Protein AF-A0A961EUG7-F1 (afdb_monomer_lite)

Structure (mmCIF, N/CA/C/O backbone):
data_AF-A0A961EUG7-F1
#
_entry.id   AF-A0A961EUG7-F1
#
loop_
_atom_site.group_PDB
_atom_site.id
_atom_site.type_symbol
_atom_site.label_atom_id
_atom_site.label_alt_id
_atom_site.label_comp_id
_atom_site.label_asym_id
_atom_site.label_entity_id
_atom_site.label_seq_id
_atom_site.pdbx_PDB_ins_code
_atom_site.Cartn_x
_atom_site.Cartn_y
_atom_site.Cartn_z
_atom_site.occupancy
_atom_site.B_iso_or_equiv
_atom_site.auth_seq_id
_atom_site.auth_comp_id
_atom_site.auth_asym_id
_atom_site.auth_atom_id
_atom_site.pdbx_PDB_model_num
ATOM 1 N N . ILE A 1 1 ? 31.843 -5.515 -14.701 1.00 47.69 1 ILE A N 1
ATOM 2 C CA . ILE A 1 1 ? 30.642 -4.650 -14.656 1.00 47.69 1 ILE A CA 1
ATOM 3 C C . ILE A 1 1 ? 29.860 -5.153 -13.460 1.00 47.69 1 ILE A C 1
ATOM 5 O O . ILE A 1 1 ? 29.508 -6.322 -13.472 1.00 47.69 1 ILE A O 1
ATOM 9 N N . ALA A 1 2 ? 29.773 -4.370 -12.383 1.00 42.53 2 ALA A N 1
ATOM 10 C CA . ALA A 1 2 ? 29.024 -4.788 -11.202 1.00 42.53 2 ALA A CA 1
ATOM 11 C C . ALA A 1 2 ? 27.545 -4.878 -11.590 1.00 42.53 2 ALA A C 1
ATOM 13 O O . ALA A 1 2 ? 27.013 -3.932 -12.172 1.00 42.53 2 ALA A O 1
ATOM 14 N N . GLU A 1 3 ? 26.925 -6.028 -11.349 1.00 42.28 3 GLU A N 1
ATOM 15 C CA . GLU A 1 3 ? 25.488 -6.199 -11.538 1.00 42.28 3 GLU A CA 1
ATOM 16 C C . GLU A 1 3 ? 24.767 -5.196 -10.624 1.00 42.28 3 GLU A C 1
ATOM 18 O O . GLU A 1 3 ? 25.148 -5.065 -9.455 1.00 42.28 3 GLU A O 1
ATOM 23 N N . PRO A 1 4 ? 23.785 -4.427 -11.128 1.00 42.53 4 PRO A N 1
ATOM 24 C CA . PRO A 1 4 ? 23.012 -3.545 -10.270 1.00 42.53 4 PRO A CA 1
ATOM 25 C C . PRO A 1 4 ? 22.329 -4.400 -9.197 1.00 42.53 4 PRO A C 1
ATOM 27 O O . PRO A 1 4 ? 21.651 -5.377 -9.514 1.00 42.53 4 PRO A O 1
ATOM 30 N N . ALA A 1 5 ? 22.551 -4.053 -7.927 1.00 44.25 5 ALA A N 1
ATOM 31 C CA . ALA A 1 5 ? 21.926 -4.728 -6.796 1.00 44.25 5 ALA A CA 1
ATOM 32 C C . ALA A 1 5 ? 20.393 -4.779 -6.990 1.00 44.25 5 ALA A C 1
ATOM 34 O O . ALA A 1 5 ? 19.818 -3.802 -7.482 1.00 44.25 5 ALA A O 1
ATOM 35 N N . PRO A 1 6 ? 19.716 -5.884 -6.627 1.00 45.19 6 PRO A N 1
ATOM 36 C CA . PRO A 1 6 ? 18.288 -6.060 -6.875 1.00 45.19 6 PRO A CA 1
ATOM 37 C C . PRO A 1 6 ? 17.474 -5.119 -5.974 1.00 45.19 6 PRO A C 1
ATOM 39 O O . PRO A 1 6 ? 17.088 -5.464 -4.865 1.00 45.19 6 PRO A O 1
ATOM 42 N N . TYR A 1 7 ? 17.210 -3.900 -6.439 1.00 50.62 7 TYR A N 1
ATOM 43 C CA . TYR A 1 7 ? 16.499 -2.858 -5.687 1.00 50.62 7 TYR A CA 1
ATOM 44 C C . TYR A 1 7 ? 14.965 -3.051 -5.682 1.00 50.62 7 TYR A C 1
ATOM 46 O O . TYR A 1 7 ? 14.222 -2.088 -5.827 1.00 50.62 7 TYR A O 1
ATOM 54 N N . VAL A 1 8 ? 14.441 -4.284 -5.614 1.00 53.88 8 VAL A N 1
ATOM 55 C CA . VAL A 1 8 ? 13.045 -4.536 -6.049 1.00 53.88 8 VAL A CA 1
ATOM 56 C C . VAL A 1 8 ? 12.127 -5.212 -5.021 1.00 53.88 8 VAL A C 1
ATOM 58 O O . VAL A 1 8 ? 11.007 -5.571 -5.360 1.00 53.88 8 VAL A O 1
ATOM 61 N N . GLU A 1 9 ? 12.524 -5.378 -3.760 1.00 68.56 9 GLU A N 1
ATOM 62 C CA . GLU A 1 9 ? 11.748 -6.221 -2.825 1.00 68.56 9 GLU A CA 1
ATOM 63 C C . GLU A 1 9 ? 11.146 -5.576 -1.555 1.00 68.56 9 GLU A C 1
ATOM 65 O O . GLU A 1 9 ? 10.414 -6.288 -0.856 1.00 68.56 9 GLU A O 1
ATOM 70 N N . PRO A 1 10 ? 11.326 -4.274 -1.225 1.00 77.69 10 PRO A N 1
ATOM 71 C CA . PRO A 1 10 ? 10.800 -3.762 0.044 1.00 77.69 10 PRO A CA 1
ATOM 72 C C . PRO A 1 10 ? 9.266 -3.743 0.089 1.00 77.69 10 PRO A C 1
ATOM 74 O O . PRO A 1 10 ? 8.685 -3.926 1.153 1.00 77.69 10 PRO A O 1
ATOM 77 N N . PHE A 1 11 ? 8.602 -3.622 -1.062 1.00 85.25 11 PHE A N 1
ATOM 78 C CA . PHE A 1 11 ? 7.142 -3.519 -1.147 1.00 85.25 11 PHE A CA 1
ATOM 79 C C . PHE A 1 11 ? 6.435 -4.857 -1.378 1.00 85.25 11 PHE A C 1
ATOM 81 O O . PHE A 1 11 ? 5.265 -4.988 -1.025 1.00 85.25 11 PHE A O 1
ATOM 88 N N . LEU A 1 12 ? 7.128 -5.847 -1.954 1.00 89.00 12 LEU A N 1
ATOM 89 C CA . LEU A 1 12 ? 6.531 -7.137 -2.301 1.00 89.00 12 LEU A CA 1
ATOM 90 C C . LEU A 1 12 ? 6.104 -7.895 -1.047 1.00 89.00 12 LEU A C 1
ATOM 92 O O . LEU A 1 12 ? 6.886 -8.051 -0.112 1.00 89.00 12 LEU A O 1
ATOM 96 N N . GLY A 1 13 ? 4.885 -8.420 -1.057 1.00 89.81 13 GLY A N 1
ATOM 97 C CA . GLY A 1 13 ? 4.331 -9.192 0.046 1.00 89.81 13 GLY A CA 1
ATOM 98 C C . GLY A 1 13 ? 2.955 -8.708 0.472 1.00 89.81 13 GLY A C 1
ATOM 99 O O . GLY A 1 13 ? 2.297 -7.927 -0.214 1.00 89.81 13 GLY A O 1
ATOM 100 N N . ARG A 1 14 ? 2.515 -9.226 1.617 1.00 91.56 14 ARG A N 1
ATOM 101 C CA . ARG A 1 14 ? 1.213 -8.926 2.207 1.00 91.56 14 ARG A CA 1
ATOM 102 C C . ARG A 1 14 ? 1.370 -7.945 3.345 1.00 91.56 14 ARG A C 1
ATOM 104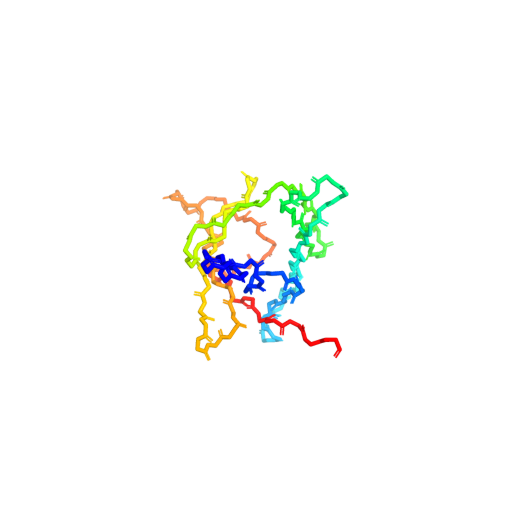 O O . ARG A 1 14 ? 2.316 -8.026 4.123 1.00 91.56 14 ARG A O 1
ATOM 111 N N . TRP A 1 15 ? 0.393 -7.073 3.463 1.00 90.38 15 TRP A N 1
ATOM 112 C CA . TRP A 1 15 ? 0.366 -5.976 4.400 1.00 90.38 15 TRP A CA 1
ATOM 113 C C . TRP A 1 15 ? -1.032 -5.872 4.992 1.00 90.38 15 TRP A C 1
ATOM 115 O O . TRP A 1 15 ? -2.014 -6.065 4.278 1.00 90.38 15 TRP A O 1
ATOM 125 N N . GLN A 1 16 ? -1.142 -5.592 6.286 1.00 89.44 16 GLN A N 1
ATOM 126 C CA . GLN A 1 16 ? -2.435 -5.476 6.964 1.00 89.44 16 GLN A CA 1
ATOM 127 C C . GLN A 1 16 ? -2.438 -4.295 7.924 1.00 89.44 16 GLN A C 1
ATOM 129 O O . GLN A 1 16 ? -1.408 -3.974 8.521 1.00 89.44 16 GLN A O 1
ATOM 134 N N . THR A 1 17 ? -3.594 -3.652 8.080 1.00 86.62 17 THR A N 1
ATOM 135 C CA . THR A 1 17 ? -3.782 -2.619 9.102 1.00 86.62 17 THR A CA 1
ATOM 136 C C . THR A 1 17 ? -3.525 -3.188 10.499 1.00 86.62 17 THR A C 1
ATOM 138 O O . THR A 1 17 ? -3.827 -4.348 10.788 1.00 86.62 17 THR A O 1
ATOM 141 N N . ALA A 1 18 ? -2.928 -2.382 11.383 1.00 69.19 18 ALA A N 1
ATOM 142 C CA . ALA A 1 18 ? -2.648 -2.810 12.751 1.00 69.19 18 ALA A CA 1
ATOM 143 C C . ALA A 1 18 ? -3.935 -3.248 13.484 1.00 69.19 18 ALA A C 1
ATOM 145 O O . ALA A 1 18 ? -4.995 -2.626 13.354 1.00 69.19 18 ALA A O 1
ATOM 146 N N . ALA A 1 19 ? -3.813 -4.302 14.299 1.00 56.97 19 ALA A N 1
ATOM 147 C CA . ALA A 1 19 ? -4.919 -5.032 14.929 1.00 56.97 19 ALA A CA 1
ATOM 148 C C . ALA A 1 19 ? -5.845 -4.201 15.844 1.00 56.97 19 ALA A C 1
ATOM 150 O O . ALA A 1 19 ? -6.898 -4.688 16.246 1.00 56.97 19 ALA A O 1
ATOM 151 N N . SER A 1 20 ? -5.472 -2.966 16.197 1.00 57.03 20 SER A N 1
ATOM 152 C CA . SER A 1 20 ? -6.283 -2.067 17.028 1.00 57.03 20 SER A CA 1
ATOM 153 C C . SER A 1 20 ? -7.334 -1.272 16.250 1.00 57.03 20 SER A C 1
ATOM 155 O O . SER A 1 20 ? -8.115 -0.551 16.867 1.00 57.03 20 SER A O 1
ATOM 157 N N . SER A 1 21 ? -7.353 -1.366 14.920 1.00 56.97 21 SER A N 1
ATOM 158 C CA . SER A 1 21 ? -8.394 -0.754 14.098 1.00 56.97 21 SER A CA 1
ATOM 159 C C . SER A 1 21 ? -9.586 -1.707 13.989 1.00 56.97 21 SER A C 1
ATOM 161 O O . SER A 1 21 ? -9.444 -2.886 13.676 1.00 56.97 21 SER A O 1
ATOM 163 N N . THR A 1 22 ? -10.803 -1.211 14.216 1.00 61.03 22 THR A N 1
ATOM 164 C CA . THR A 1 22 ? -12.045 -1.941 13.892 1.00 61.03 22 THR A CA 1
ATOM 165 C C . THR A 1 22 ? -12.213 -2.181 12.383 1.00 61.03 22 THR A C 1
ATOM 167 O O . THR A 1 22 ? -13.202 -2.773 11.958 1.00 61.03 22 THR A O 1
ATOM 170 N N . CYS A 1 23 ? -11.255 -1.718 11.579 1.00 74.00 23 CYS A N 1
ATOM 171 C CA . CYS A 1 23 ? -11.198 -1.820 10.137 1.00 74.00 23 CYS A CA 1
ATOM 172 C C . CYS A 1 23 ? -10.074 -2.777 9.717 1.00 74.00 23 CYS A C 1
ATOM 174 O O . CYS A 1 23 ? -8.901 -2.531 9.988 1.00 74.00 23 CYS A O 1
ATOM 176 N N . GLN A 1 24 ? -10.419 -3.864 9.028 1.00 80.69 24 GLN A N 1
ATOM 177 C CA . GLN A 1 24 ? -9.431 -4.795 8.485 1.00 80.69 24 GLN A CA 1
ATOM 178 C C . GLN A 1 24 ? -9.258 -4.554 6.993 1.00 80.69 24 GLN A C 1
ATOM 180 O O . GLN A 1 24 ? -10.130 -4.908 6.202 1.00 80.69 24 GLN A O 1
ATOM 185 N N . VAL A 1 25 ? -8.112 -3.987 6.615 1.00 86.19 25 VAL A N 1
ATOM 186 C CA . VAL A 1 25 ? -7.722 -3.828 5.212 1.00 86.19 25 VAL A CA 1
ATOM 187 C C . VAL A 1 25 ? -6.396 -4.530 4.991 1.00 86.19 25 VAL A C 1
ATOM 189 O O . VAL A 1 25 ? -5.443 -4.355 5.752 1.00 86.19 25 VAL A O 1
ATOM 192 N N . ALA A 1 26 ? -6.343 -5.324 3.932 1.00 90.00 26 ALA A N 1
ATOM 193 C CA . ALA A 1 26 ? -5.166 -6.032 3.481 1.00 90.00 26 ALA A CA 1
ATOM 194 C C . ALA A 1 26 ? -4.729 -5.503 2.115 1.00 90.00 26 ALA A C 1
ATOM 196 O O . ALA A 1 26 ? -5.554 -5.311 1.225 1.00 90.00 26 ALA A O 1
ATOM 197 N N . LEU A 1 27 ? -3.427 -5.310 1.949 1.00 91.44 27 LEU A N 1
ATOM 198 C CA . LEU A 1 27 ? -2.784 -4.976 0.687 1.00 91.44 27 LEU A CA 1
ATOM 199 C C . LEU A 1 27 ? -1.782 -6.080 0.351 1.00 91.44 27 LEU A C 1
ATOM 201 O O . LEU A 1 27 ? -0.918 -6.406 1.157 1.00 91.44 27 LEU A O 1
ATOM 205 N N . GLU A 1 28 ? -1.870 -6.645 -0.841 1.00 93.12 28 GLU A N 1
ATOM 206 C CA . GLU A 1 28 ? -0.854 -7.527 -1.402 1.00 93.12 28 GLU A CA 1
ATOM 207 C C . GLU A 1 28 ? -0.213 -6.824 -2.591 1.00 93.12 28 GLU A C 1
ATOM 209 O O . GLU A 1 28 ? -0.913 -6.342 -3.475 1.00 93.12 28 GLU A O 1
ATOM 214 N N . VAL A 1 29 ? 1.114 -6.751 -2.604 1.00 92.62 29 VAL A N 1
ATOM 215 C CA . VAL A 1 29 ? 1.891 -6.221 -3.727 1.00 92.62 29 VAL A CA 1
ATOM 216 C C . VAL A 1 29 ? 2.703 -7.371 -4.301 1.00 92.62 29 VAL A C 1
ATOM 218 O O . VAL A 1 29 ? 3.450 -8.039 -3.579 1.00 92.62 29 VAL A O 1
ATOM 221 N N . TYR A 1 30 ? 2.552 -7.616 -5.596 1.00 91.75 30 TYR A N 1
ATOM 222 C CA . TYR A 1 30 ? 3.117 -8.774 -6.282 1.00 91.75 30 TYR A CA 1
ATOM 223 C C . TYR A 1 30 ? 3.612 -8.400 -7.678 1.00 91.75 30 TYR A C 1
ATOM 225 O O . TYR A 1 30 ? 3.338 -7.312 -8.182 1.00 91.75 30 TYR A O 1
ATOM 233 N N . ARG A 1 31 ? 4.370 -9.304 -8.305 1.00 91.62 31 ARG A N 1
ATOM 234 C CA . ARG A 1 31 ? 4.655 -9.212 -9.739 1.00 91.62 31 ARG A CA 1
ATOM 235 C C . ARG A 1 31 ? 3.646 -10.044 -10.508 1.00 91.62 31 ARG A C 1
ATOM 237 O O . ARG A 1 31 ? 3.421 -11.197 -10.145 1.00 91.62 31 ARG A O 1
ATOM 244 N N . ASP A 1 32 ? 3.066 -9.461 -11.545 1.00 89.50 32 ASP A N 1
ATOM 245 C CA . ASP A 1 32 ? 2.199 -10.176 -12.473 1.00 89.50 32 ASP A CA 1
ATOM 246 C C . ASP A 1 32 ? 3.003 -11.116 -13.396 1.00 89.50 32 ASP A C 1
ATOM 248 O O . ASP A 1 32 ? 4.237 -11.161 -13.370 1.00 89.50 32 ASP A O 1
ATOM 252 N N . GLU A 1 33 ? 2.297 -11.877 -14.235 1.00 87.94 33 GLU A N 1
ATOM 253 C CA . GLU A 1 33 ? 2.910 -12.808 -15.195 1.00 87.94 33 GLU A CA 1
ATOM 254 C C . GLU A 1 33 ? 3.779 -12.108 -16.255 1.00 87.94 33 GLU A C 1
ATOM 256 O O . GLU A 1 33 ? 4.673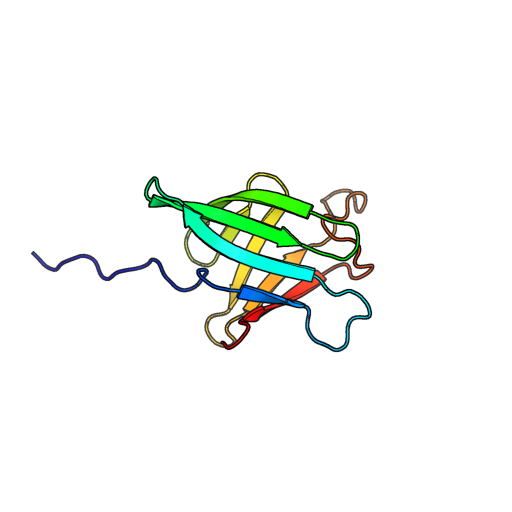 -12.726 -16.832 1.00 87.94 33 GLU A O 1
ATOM 261 N N . ALA A 1 34 ? 3.542 -10.818 -16.503 1.00 89.62 34 ALA A N 1
ATOM 262 C CA . ALA A 1 34 ? 4.319 -9.995 -17.422 1.00 89.62 34 ALA A CA 1
ATOM 263 C C . ALA A 1 34 ? 5.545 -9.344 -16.748 1.00 89.62 34 ALA A C 1
ATOM 265 O O . ALA A 1 34 ? 6.334 -8.676 -17.419 1.00 89.62 34 ALA A O 1
ATOM 266 N N . GLY A 1 35 ? 5.739 -9.560 -15.443 1.00 87.81 35 GLY A N 1
ATOM 267 C CA . GLY A 1 35 ? 6.840 -9.014 -14.654 1.00 87.81 35 GLY A CA 1
ATOM 268 C C . GLY A 1 35 ? 6.615 -7.586 -14.148 1.00 87.81 35 GLY A C 1
ATOM 269 O O . GLY A 1 35 ? 7.535 -7.013 -13.555 1.00 87.81 35 GLY A O 1
ATOM 270 N N . ASN A 1 36 ? 5.422 -7.020 -14.343 1.00 90.25 36 ASN A N 1
ATOM 271 C CA . ASN A 1 36 ? 5.055 -5.702 -13.832 1.00 90.25 36 ASN A CA 1
ATOM 272 C C . ASN A 1 36 ? 4.618 -5.796 -12.373 1.00 90.25 36 ASN A C 1
ATOM 274 O O . ASN A 1 36 ? 4.141 -6.832 -11.911 1.00 90.25 36 ASN A O 1
ATOM 278 N N . LEU A 1 37 ? 4.761 -4.697 -11.637 1.00 91.75 37 LEU A N 1
ATOM 279 C CA . LEU A 1 37 ? 4.282 -4.625 -10.265 1.00 91.75 37 LEU A CA 1
ATOM 280 C C . LEU A 1 37 ? 2.770 -4.355 -10.255 1.00 91.75 37 LEU A C 1
ATOM 282 O O . LEU A 1 37 ? 2.275 -3.440 -10.915 1.00 91.75 37 LEU A O 1
ATOM 286 N N . ALA A 1 38 ? 2.046 -5.152 -9.483 1.00 93.38 38 ALA A N 1
ATOM 287 C CA . ALA A 1 38 ? 0.605 -5.085 -9.322 1.00 93.38 38 ALA A CA 1
ATOM 288 C C . ALA A 1 38 ? 0.232 -5.127 -7.838 1.00 93.38 38 ALA A C 1
ATOM 290 O O . ALA A 1 38 ? 1.047 -5.491 -6.981 1.00 93.38 38 ALA A O 1
ATOM 291 N N . PHE A 1 39 ? -1.002 -4.737 -7.535 1.00 93.31 39 PHE A N 1
ATOM 292 C CA . PHE A 1 39 ? -1.528 -4.775 -6.180 1.00 93.31 39 PHE A CA 1
ATOM 293 C C . PHE A 1 39 ? -2.951 -5.318 -6.113 1.00 93.31 39 PHE A C 1
ATOM 295 O O . PHE A 1 39 ? -3.739 -5.139 -7.039 1.00 93.31 39 PHE A O 1
ATOM 302 N N . ASP A 1 40 ? -3.272 -5.878 -4.952 1.00 93.19 40 ASP A N 1
ATOM 303 C CA . ASP A 1 40 ? -4.599 -6.293 -4.517 1.00 93.19 40 ASP A CA 1
ATOM 304 C C . ASP A 1 40 ? -4.887 -5.660 -3.146 1.00 93.19 40 ASP A C 1
ATOM 306 O O . ASP A 1 40 ? -4.253 -5.998 -2.151 1.00 93.19 40 ASP A O 1
ATOM 310 N N . LEU A 1 41 ? -5.864 -4.760 -3.074 1.00 90.38 41 LEU A N 1
ATOM 311 C CA . LEU A 1 41 ? -6.339 -4.114 -1.850 1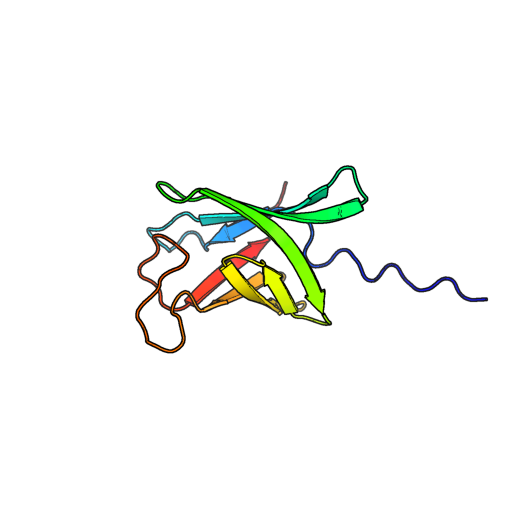.00 90.38 41 LEU A CA 1
ATOM 312 C C . LEU A 1 41 ? -7.744 -4.630 -1.503 1.00 90.38 41 LEU A C 1
ATOM 314 O O . LEU A 1 41 ? -8.678 -4.515 -2.303 1.00 90.38 41 LEU A O 1
ATOM 318 N N . LYS A 1 42 ? -7.899 -5.214 -0.313 1.00 89.69 42 LYS A N 1
ATOM 319 C CA . LYS A 1 42 ? -9.106 -5.933 0.121 1.00 89.69 42 LYS A CA 1
ATOM 320 C C . LYS A 1 42 ? -9.516 -5.513 1.533 1.00 89.69 42 LYS A C 1
ATOM 322 O O . LYS A 1 42 ? -8.690 -5.517 2.438 1.00 89.69 42 LYS A O 1
ATOM 327 N N . GLY A 1 43 ? -10.793 -5.196 1.714 1.00 85.69 43 GLY A N 1
ATOM 328 C CA . GLY A 1 43 ? -11.469 -5.013 3.002 1.00 85.69 43 GLY A CA 1
ATOM 329 C C . GLY A 1 43 ? -12.770 -5.828 3.055 1.00 85.69 43 GLY A C 1
ATOM 330 O O . GLY A 1 43 ? -12.991 -6.699 2.216 1.00 85.69 43 GLY A O 1
ATOM 331 N N . GLN A 1 44 ? -13.653 -5.548 4.011 1.00 82.44 44 GLN A N 1
ATOM 332 C CA . GLN A 1 44 ? -14.991 -6.135 4.136 1.00 82.44 44 GLN A CA 1
ATOM 333 C C . GLN A 1 44 ? -15.886 -5.821 2.929 1.00 82.44 44 GLN A C 1
ATOM 335 O O . GLN A 1 44 ? -16.572 -6.706 2.422 1.00 82.44 44 GLN A O 1
ATOM 340 N N . SER A 1 45 ? -15.888 -4.570 2.470 1.00 82.44 45 SER A N 1
ATOM 341 C CA . SER A 1 45 ? -16.708 -4.089 1.344 1.00 82.44 45 SER A CA 1
ATOM 342 C C . SER A 1 45 ? -15.889 -3.542 0.170 1.00 82.44 45 SER A C 1
ATOM 344 O O . SER A 1 45 ? -16.423 -3.293 -0.914 1.00 82.44 45 SER A O 1
ATOM 346 N N . LEU A 1 46 ? -14.579 -3.384 0.365 1.00 81.56 46 LEU A N 1
ATOM 347 C CA . LEU A 1 46 ? -13.649 -2.870 -0.630 1.00 81.56 46 LEU A CA 1
ATOM 348 C C . LEU A 1 46 ? -12.898 -4.007 -1.323 1.00 81.56 46 LEU A C 1
ATOM 350 O O . LEU A 1 46 ? -12.216 -4.794 -0.674 1.00 81.56 46 LEU A O 1
ATOM 354 N N . VAL A 1 47 ? -12.924 -4.019 -2.653 1.00 88.50 47 VAL A N 1
ATOM 355 C CA . VAL A 1 47 ? -11.989 -4.802 -3.470 1.00 88.50 47 VAL A CA 1
ATOM 356 C C . VAL A 1 47 ? -11.473 -3.911 -4.596 1.00 88.50 47 VAL A C 1
ATOM 358 O O . VAL A 1 47 ? -12.258 -3.336 -5.362 1.00 88.50 47 VAL A O 1
ATOM 361 N N . ARG A 1 48 ? -10.151 -3.750 -4.667 1.00 89.69 48 ARG A N 1
ATOM 362 C CA . ARG A 1 48 ? -9.443 -2.989 -5.702 1.00 89.69 48 ARG A CA 1
ATOM 363 C C . ARG A 1 48 ? -8.178 -3.732 -6.098 1.00 89.69 48 ARG A C 1
ATOM 365 O O . ARG A 1 48 ? -7.498 -4.284 -5.245 1.00 89.69 48 ARG A O 1
ATOM 372 N N . SER A 1 49 ? -7.855 -3.711 -7.378 1.00 92.12 49 SER A N 1
ATOM 373 C CA . SER A 1 49 ? -6.626 -4.287 -7.912 1.00 92.12 49 SER A CA 1
ATOM 374 C C . SER A 1 49 ? -6.167 -3.454 -9.094 1.00 92.12 49 SER A C 1
ATOM 376 O O . SER A 1 49 ? -7.011 -2.921 -9.818 1.00 92.12 49 SER A O 1
ATOM 378 N N . GLY A 1 50 ? -4.863 -3.353 -9.310 1.00 93.12 50 GLY A N 1
ATOM 379 C CA . GLY A 1 50 ? -4.334 -2.544 -10.400 1.00 93.12 50 GLY A CA 1
ATOM 380 C C . GLY A 1 50 ? -2.816 -2.550 -10.473 1.00 93.12 50 GLY A C 1
ATOM 381 O O . GLY A 1 50 ? -2.144 -3.365 -9.841 1.00 93.12 50 GLY A O 1
ATOM 382 N N . ALA A 1 51 ? -2.280 -1.619 -11.258 1.00 93.12 51 ALA A N 1
ATOM 383 C CA . ALA A 1 51 ? -0.843 -1.441 -11.400 1.00 93.12 51 ALA A CA 1
ATOM 384 C C . ALA A 1 51 ? -0.255 -0.703 -10.192 1.00 93.12 51 ALA A C 1
ATOM 386 O O . ALA A 1 51 ? -0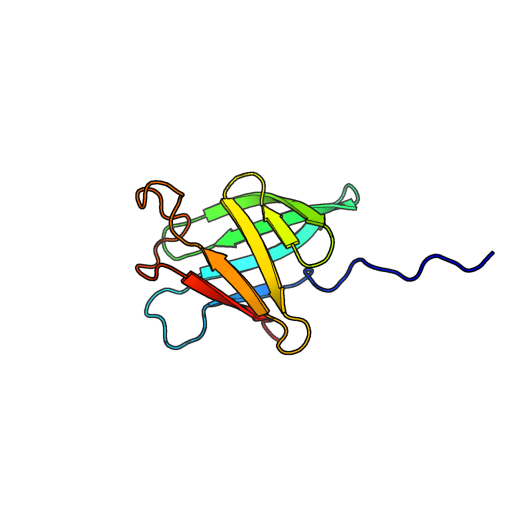.843 0.254 -9.674 1.00 93.12 51 ALA A O 1
ATOM 387 N N . ALA A 1 52 ? 0.936 -1.126 -9.789 1.00 91.62 52 ALA A N 1
ATOM 388 C CA . ALA A 1 52 ? 1.739 -0.455 -8.787 1.00 91.62 52 ALA A CA 1
ATOM 389 C C . ALA A 1 52 ? 3.063 0.009 -9.402 1.00 91.62 52 ALA A C 1
ATOM 391 O O . ALA A 1 52 ? 3.594 -0.608 -10.320 1.00 91.62 52 ALA A O 1
ATOM 392 N N . ASN A 1 53 ? 3.607 1.108 -8.895 1.00 90.81 53 ASN A N 1
ATOM 393 C CA . ASN A 1 53 ? 4.902 1.638 -9.304 1.00 90.81 53 ASN A CA 1
ATOM 394 C C . ASN A 1 53 ? 5.702 2.030 -8.067 1.00 90.81 53 ASN A C 1
ATOM 396 O O . ASN A 1 53 ? 5.126 2.443 -7.066 1.00 90.81 53 ASN A O 1
ATOM 400 N N . VAL A 1 54 ? 7.026 1.915 -8.140 1.00 88.44 54 VAL A N 1
ATOM 401 C CA . VAL A 1 54 ? 7.921 2.228 -7.021 1.00 88.44 54 VAL A CA 1
ATOM 402 C C . VAL A 1 54 ? 8.921 3.293 -7.441 1.00 88.44 54 VAL A C 1
ATOM 404 O O . VAL A 1 54 ? 9.543 3.183 -8.497 1.00 88.44 54 VAL A O 1
ATOM 407 N N . SER A 1 55 ? 9.098 4.301 -6.589 1.00 86.56 55 SER A N 1
ATOM 408 C CA . SER A 1 55 ? 10.104 5.348 -6.743 1.00 86.56 55 SER A CA 1
ATOM 409 C C . SER A 1 55 ? 10.729 5.673 -5.387 1.00 86.56 55 SER A C 1
ATOM 411 O O . SER A 1 55 ? 10.117 6.324 -4.544 1.00 86.56 55 SER A O 1
ATOM 413 N N . GLY A 1 56 ? 11.964 5.218 -5.160 1.00 86.31 56 GLY A N 1
ATOM 414 C CA . GLY A 1 56 ? 12.631 5.371 -3.864 1.00 86.31 56 GLY A CA 1
ATOM 415 C C . GLY A 1 56 ? 11.862 4.650 -2.754 1.00 86.31 56 GLY A C 1
ATOM 416 O O . GLY A 1 56 ? 11.702 3.433 -2.808 1.00 86.31 56 GLY A O 1
ATOM 417 N N . THR A 1 57 ? 11.380 5.404 -1.764 1.00 88.38 57 THR A N 1
ATOM 418 C CA . THR A 1 57 ? 10.552 4.898 -0.656 1.00 88.38 57 THR A CA 1
ATOM 419 C C . THR A 1 57 ? 9.048 5.040 -0.909 1.00 88.38 57 THR A C 1
ATOM 421 O O . THR A 1 57 ? 8.256 4.756 -0.015 1.00 88.38 57 THR A O 1
ATOM 424 N N . GLU A 1 58 ? 8.630 5.462 -2.104 1.00 88.75 58 GLU A N 1
ATOM 425 C CA . GLU A 1 58 ? 7.221 5.648 -2.454 1.00 88.75 58 GLU A CA 1
ATOM 426 C C . GLU A 1 58 ? 6.692 4.497 -3.323 1.00 88.75 58 GLU A C 1
ATOM 428 O O . GLU A 1 58 ? 7.313 4.117 -4.319 1.00 88.75 58 GLU A O 1
ATOM 433 N N . LEU A 1 59 ? 5.523 3.966 -2.958 1.0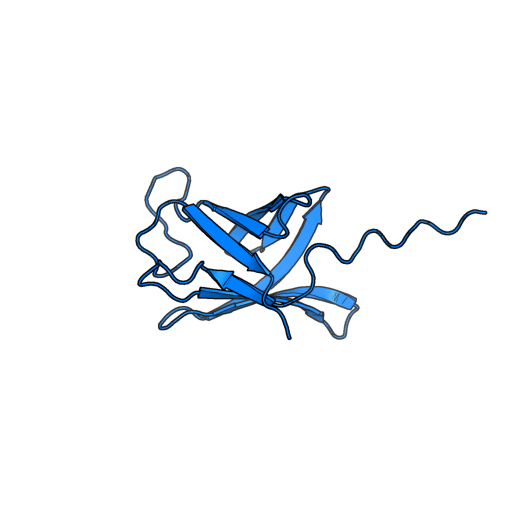0 90.50 59 LEU A N 1
ATOM 434 C CA . LEU A 1 59 ? 4.727 3.008 -3.725 1.00 90.50 59 LEU A CA 1
ATOM 435 C C . LEU A 1 59 ? 3.447 3.692 -4.206 1.00 90.50 59 LEU A C 1
ATOM 437 O O . LEU A 1 59 ? 2.565 3.995 -3.409 1.00 90.50 59 LEU A O 1
ATOM 441 N N . ALA A 1 60 ? 3.326 3.902 -5.511 1.00 90.62 60 ALA A N 1
ATOM 442 C CA . ALA A 1 60 ? 2.143 4.472 -6.138 1.00 90.62 60 ALA A CA 1
ATOM 443 C C . ALA A 1 60 ? 1.218 3.365 -6.660 1.00 90.62 60 ALA A C 1
ATOM 445 O O . ALA A 1 60 ? 1.601 2.580 -7.527 1.00 90.62 60 ALA A O 1
ATOM 446 N N . LEU A 1 61 ? -0.013 3.329 -6.160 1.00 89.75 61 LEU A N 1
ATOM 447 C CA . LEU A 1 61 ? -1.095 2.454 -6.600 1.00 89.75 61 LEU A CA 1
ATOM 448 C C . LEU A 1 61 ? -2.006 3.258 -7.536 1.00 89.75 61 LEU A C 1
ATOM 450 O O . LEU A 1 61 ? -2.675 4.186 -7.079 1.00 89.75 61 LEU A O 1
ATOM 454 N N . ALA A 1 62 ? -2.031 2.926 -8.831 1.00 83.56 62 ALA A N 1
ATOM 455 C CA . ALA A 1 62 ? -2.581 3.796 -9.883 1.00 83.56 62 ALA A CA 1
ATOM 456 C C . ALA A 1 62 ? -4.018 4.305 -9.627 1.00 83.56 62 ALA A C 1
ATOM 458 O O . ALA A 1 62 ? -4.335 5.442 -9.967 1.00 83.56 62 ALA A O 1
ATOM 459 N N . ASP A 1 63 ? -4.860 3.494 -8.981 1.00 77.88 63 ASP A N 1
ATOM 460 C CA . ASP A 1 63 ? -6.277 3.795 -8.722 1.00 77.88 63 ASP A CA 1
ATOM 461 C C . ASP A 1 63 ? -6.592 4.149 -7.258 1.00 77.88 63 ASP A C 1
ATOM 463 O O . ASP A 1 63 ? -7.760 4.307 -6.885 1.00 77.88 63 ASP A O 1
ATOM 467 N N . VAL A 1 64 ? -5.563 4.227 -6.411 1.00 81.50 64 VAL A N 1
ATOM 468 C CA . VAL A 1 64 ? -5.706 4.429 -4.963 1.00 81.50 64 VAL A CA 1
ATOM 469 C C . VAL A 1 64 ? -4.902 5.636 -4.492 1.00 81.50 64 VAL A C 1
ATOM 471 O O . VAL A 1 64 ? -5.471 6.531 -3.885 1.00 81.50 64 VAL A O 1
ATOM 474 N N . GLY A 1 65 ? -3.603 5.701 -4.778 1.00 86.00 65 GLY A N 1
ATOM 475 C CA . GLY A 1 65 ? -2.740 6.779 -4.295 1.00 86.00 65 GLY A CA 1
ATOM 476 C C . GLY A 1 65 ? -1.327 6.315 -3.964 1.00 86.00 65 GLY A C 1
ATOM 477 O O . GLY A 1 65 ? -0.932 5.200 -4.301 1.00 86.00 65 GLY A O 1
ATOM 478 N N . ALA A 1 66 ? -0.558 7.185 -3.311 1.00 88.69 66 ALA A N 1
ATOM 479 C CA . ALA A 1 66 ? 0.824 6.919 -2.927 1.00 88.69 66 ALA A CA 1
ATOM 480 C C . ALA A 1 66 ? 0.940 6.464 -1.464 1.00 88.69 66 ALA A C 1
ATOM 482 O O . ALA A 1 66 ? 0.233 6.954 -0.582 1.00 88.69 66 ALA A O 1
ATOM 483 N N . MET A 1 67 ? 1.865 5.542 -1.216 1.00 90.44 67 MET A N 1
ATOM 484 C CA . MET A 1 67 ? 2.210 5.014 0.101 1.00 90.44 67 MET A CA 1
ATOM 485 C C . MET A 1 67 ? 3.701 5.220 0.360 1.00 90.44 67 MET A C 1
ATOM 487 O O . MET A 1 67 ? 4.514 5.020 -0.540 1.00 90.44 67 MET A O 1
ATOM 491 N N . GLN A 1 68 ? 4.070 5.575 1.588 1.00 91.69 68 GLN A N 1
ATOM 492 C CA . GLN A 1 68 ? 5.466 5.731 2.002 1.00 91.69 68 GLN A CA 1
ATOM 493 C C . GLN A 1 68 ? 5.931 4.511 2.793 1.00 91.69 68 GLN A C 1
ATOM 495 O O . GLN A 1 68 ? 5.250 4.082 3.724 1.00 91.69 68 GLN A O 1
ATOM 500 N N . TYR A 1 69 ? 7.088 3.968 2.427 1.00 90.81 69 TYR A N 1
ATOM 501 C CA . TYR A 1 69 ? 7.733 2.853 3.109 1.00 90.81 69 TYR A CA 1
ATOM 502 C C . TYR A 1 69 ? 8.740 3.333 4.147 1.00 90.81 69 TYR A C 1
ATOM 504 O O . TYR A 1 69 ? 9.622 4.139 3.842 1.00 90.81 69 TYR A O 1
ATOM 512 N N . ASP A 1 70 ? 8.614 2.792 5.356 1.00 88.94 70 ASP A N 1
ATOM 513 C CA . ASP A 1 70 ? 9.621 2.895 6.408 1.00 88.94 70 ASP A CA 1
ATOM 514 C C . ASP A 1 70 ? 10.416 1.584 6.475 1.00 88.94 70 ASP A C 1
ATOM 516 O O . ASP A 1 70 ? 9.857 0.517 6.722 1.00 88.94 70 ASP A O 1
ATOM 520 N N . ASP A 1 71 ? 11.727 1.664 6.248 1.00 83.00 71 ASP A N 1
ATOM 521 C CA . ASP A 1 71 ? 12.626 0.506 6.288 1.00 83.00 71 ASP A CA 1
ATOM 522 C C . ASP A 1 71 ? 13.060 0.140 7.714 1.00 83.00 71 ASP A C 1
ATOM 524 O O . ASP A 1 71 ? 13.342 -1.022 8.005 1.00 83.00 71 ASP A O 1
ATOM 528 N N . ALA A 1 72 ? 13.081 1.114 8.633 1.00 85.56 72 ALA A N 1
ATOM 529 C CA . ALA A 1 72 ? 13.393 0.854 10.038 1.00 85.56 72 ALA A CA 1
ATOM 530 C C . ALA A 1 72 ? 12.273 0.047 10.708 1.00 85.56 72 ALA A C 1
ATOM 532 O O . ALA A 1 72 ? 12.527 -0.790 11.579 1.00 85.56 72 ALA A O 1
ATOM 533 N N . THR A 1 73 ? 11.042 0.282 10.258 1.00 83.25 73 THR A N 1
ATOM 534 C CA . THR A 1 73 ? 9.843 -0.418 10.701 1.00 83.25 73 THR A CA 1
ATOM 535 C C . THR A 1 73 ? 9.087 -0.857 9.454 1.00 83.25 73 THR A C 1
ATOM 537 O O . THR A 1 73 ? 8.275 -0.062 8.996 1.00 83.25 73 THR A O 1
ATOM 540 N N . PRO A 1 74 ? 9.326 -2.063 8.887 1.00 86.00 74 PRO A N 1
ATOM 541 C CA . PRO A 1 74 ? 8.789 -2.478 7.587 1.00 86.00 74 PRO A CA 1
ATOM 542 C C . PRO A 1 74 ? 7.265 -2.346 7.557 1.00 86.00 74 PRO A C 1
ATOM 544 O O . PRO A 1 74 ? 6.517 -3.241 7.966 1.00 86.00 74 PRO A O 1
ATOM 547 N N . SER A 1 75 ? 6.830 -1.176 7.097 1.00 88.31 75 SER A N 1
ATOM 548 C CA . SER A 1 75 ? 5.471 -0.656 7.176 1.00 88.31 75 SER A CA 1
ATOM 549 C C . SER A 1 75 ? 5.223 0.289 6.009 1.00 88.31 75 SER A C 1
ATOM 551 O O . SER A 1 75 ? 6.146 0.915 5.484 1.00 88.31 75 SER A O 1
ATOM 553 N N . LEU A 1 76 ? 3.963 0.369 5.591 1.00 91.06 76 LEU A N 1
ATOM 554 C CA . LEU A 1 76 ? 3.511 1.310 4.579 1.00 91.06 76 LEU A CA 1
ATOM 555 C C . LEU A 1 76 ? 2.502 2.271 5.199 1.00 91.06 76 LEU A C 1
ATOM 557 O O . LEU A 1 76 ? 1.482 1.839 5.735 1.00 91.06 76 LEU A O 1
ATOM 561 N N . GLY A 1 77 ? 2.778 3.567 5.110 1.00 90.06 77 GLY A N 1
ATOM 562 C CA . GLY A 1 77 ? 1.860 4.629 5.511 1.00 90.06 77 GLY A CA 1
ATOM 563 C C . GLY A 1 77 ? 1.130 5.214 4.305 1.00 90.06 77 GLY A C 1
ATOM 564 O O . GLY A 1 77 ? 1.761 5.495 3.287 1.00 90.06 77 GLY A O 1
ATOM 565 N N . MET A 1 78 ? -0.181 5.435 4.413 1.00 87.81 78 MET A N 1
ATOM 566 C CA . MET A 1 78 ? -0.951 6.194 3.417 1.00 87.81 78 MET A CA 1
ATOM 567 C C . MET A 1 78 ? -1.929 7.164 4.078 1.00 87.81 78 MET A C 1
ATOM 569 O O . MET A 1 78 ? -2.457 6.886 5.159 1.00 87.81 78 MET A O 1
ATOM 573 N N . SER A 1 79 ? -2.225 8.262 3.381 1.00 87.62 79 SER A N 1
ATOM 574 C CA . SER A 1 79 ? -3.408 9.073 3.671 1.00 87.62 79 SER A CA 1
ATOM 575 C C . SER A 1 79 ? -4.649 8.358 3.140 1.00 87.62 79 SER A C 1
ATOM 577 O O . SER A 1 79 ? -4.705 7.975 1.974 1.00 87.62 79 SER A O 1
ATOM 579 N N . ASN A 1 80 ? -5.653 8.196 3.992 1.00 84.44 80 ASN A N 1
ATOM 580 C CA . ASN A 1 80 ? -6.974 7.686 3.635 1.00 84.44 80 ASN A CA 1
ATOM 581 C C . ASN A 1 80 ? -7.975 8.823 3.366 1.00 84.44 80 ASN A C 1
ATOM 583 O O . ASN A 1 80 ? -9.180 8.601 3.328 1.00 84.44 80 ASN A O 1
ATOM 587 N N . ILE A 1 81 ? -7.485 10.045 3.190 1.00 81.25 81 ILE A N 1
ATOM 588 C CA . ILE A 1 81 ? -8.259 11.208 2.767 1.00 81.25 81 ILE A CA 1
ATOM 589 C C . ILE A 1 81 ? -7.559 11.862 1.575 1.00 81.25 81 ILE A C 1
ATOM 591 O O . ILE A 1 81 ? -6.328 11.954 1.539 1.00 81.25 81 ILE A O 1
ATOM 595 N N . ASP A 1 82 ? -8.340 12.283 0.581 1.00 74.00 82 ASP A N 1
ATOM 596 C CA . ASP A 1 82 ? -7.840 13.109 -0.519 1.00 74.00 82 ASP A CA 1
ATOM 597 C C . ASP A 1 82 ? -7.649 14.577 -0.095 1.00 74.00 82 ASP A C 1
ATOM 599 O O . ASP A 1 82 ? -8.000 14.987 1.011 1.00 74.00 82 ASP A O 1
ATOM 603 N N . GLU A 1 83 ? -7.105 15.389 -1.002 1.00 69.75 83 GLU A N 1
ATOM 604 C CA . GLU A 1 83 ? -6.805 16.819 -0.802 1.00 69.75 83 GLU A CA 1
ATOM 605 C C . GLU A 1 83 ? -8.030 17.659 -0.393 1.00 69.75 83 GLU A C 1
ATOM 607 O O . GLU A 1 83 ? -7.888 18.749 0.158 1.00 69.75 83 GLU A O 1
ATOM 612 N N . ASN A 1 84 ? -9.238 17.148 -0.647 1.00 74.25 84 ASN A N 1
ATOM 613 C CA . ASN A 1 84 ? -10.506 17.801 -0.342 1.00 74.25 84 ASN A CA 1
ATOM 614 C C . ASN A 1 84 ? -11.188 17.211 0.903 1.00 74.25 84 ASN A C 1
ATOM 616 O O . ASN A 1 84 ? -12.374 17.474 1.123 1.00 74.25 84 ASN A O 1
ATOM 620 N N . ASN A 1 85 ? -10.490 16.385 1.693 1.00 70.25 85 ASN A N 1
ATOM 621 C CA . ASN A 1 85 ? -11.034 15.635 2.834 1.00 70.25 85 ASN A CA 1
ATOM 622 C C . ASN A 1 85 ? -12.293 14.813 2.490 1.00 70.25 85 ASN A C 1
ATOM 624 O O . ASN A 1 85 ? -13.138 14.567 3.350 1.00 70.25 85 ASN A O 1
ATOM 628 N N . SER A 1 86 ? -12.464 14.439 1.222 1.00 65.75 86 SER A N 1
ATOM 629 C CA . SER A 1 86 ? -13.753 13.994 0.687 1.00 65.75 86 SER A CA 1
ATOM 630 C C . SER A 1 86 ? -13.756 12.527 0.280 1.00 65.75 86 SER A C 1
ATOM 632 O O . SER A 1 86 ? -14.788 11.865 0.406 1.00 65.75 86 SER A O 1
ATOM 634 N N . ARG A 1 87 ? -12.627 11.989 -0.194 1.00 66.44 87 ARG A N 1
ATOM 635 C CA . ARG A 1 87 ? -12.563 10.604 -0.674 1.00 66.44 87 ARG A CA 1
ATOM 636 C C . ARG A 1 87 ? -11.709 9.724 0.225 1.00 66.44 87 ARG A C 1
ATOM 638 O O . ARG A 1 87 ? -10.518 9.967 0.386 1.00 66.44 87 ARG A O 1
ATOM 645 N N . ARG A 1 88 ? -12.336 8.667 0.744 1.00 74.19 88 ARG A N 1
ATOM 646 C CA . ARG A 1 88 ? -11.669 7.566 1.440 1.00 74.19 88 ARG A CA 1
ATOM 647 C C . ARG A 1 88 ? -11.428 6.417 0.479 1.00 74.19 88 ARG A C 1
ATOM 649 O O . ARG A 1 88 ? -12.323 6.038 -0.281 1.00 74.19 88 ARG A O 1
ATOM 656 N N . PHE A 1 89 ? -10.207 5.903 0.481 1.00 73.06 89 PHE A N 1
ATOM 657 C CA . PHE A 1 89 ? -9.807 4.785 -0.374 1.00 73.06 89 PHE A CA 1
ATOM 658 C C . PHE A 1 89 ? -10.027 3.443 0.312 1.00 73.06 89 PHE A C 1
ATOM 660 O O . PHE A 1 89 ? -10.096 2.415 -0.361 1.00 73.06 89 PHE A O 1
ATOM 667 N N . SER A 1 90 ? -10.188 3.470 1.634 1.00 76.06 90 SER A N 1
ATOM 668 C CA . SER A 1 90 ? -10.624 2.347 2.437 1.00 76.06 90 SER A CA 1
ATOM 669 C C . SER A 1 90 ? -11.973 2.593 3.112 1.00 76.06 90 SER A C 1
ATOM 671 O O . SER A 1 90 ? -12.481 3.712 3.170 1.00 76.06 90 SER A O 1
ATOM 673 N N . GLU A 1 91 ? -12.560 1.523 3.640 1.00 78.81 91 GLU A N 1
ATOM 674 C CA . GLU A 1 91 ? -13.734 1.596 4.520 1.00 78.81 91 GLU A CA 1
ATOM 675 C C . GLU A 1 91 ? -13.381 2.020 5.959 1.00 78.81 91 GLU A C 1
ATOM 677 O O . GLU A 1 91 ? -14.255 2.088 6.822 1.00 78.81 91 GLU A O 1
ATOM 682 N N . CYS A 1 92 ? -12.105 2.305 6.225 1.00 79.50 92 CYS A N 1
ATOM 683 C CA . CYS A 1 92 ? -11.629 2.746 7.524 1.00 79.50 92 CYS A CA 1
ATOM 684 C C . CYS A 1 92 ? -12.025 4.205 7.778 1.00 79.50 92 CYS A C 1
ATOM 686 O O . CYS A 1 92 ? -12.075 5.027 6.859 1.00 79.50 92 CYS A O 1
ATOM 688 N N . ASN A 1 93 ? -12.307 4.533 9.039 1.00 79.75 93 ASN A N 1
ATOM 689 C CA . ASN A 1 93 ? -12.658 5.896 9.450 1.00 79.75 93 ASN A CA 1
ATOM 690 C C . ASN A 1 93 ? -11.428 6.745 9.787 1.00 79.75 93 ASN A C 1
ATOM 692 O O . ASN A 1 93 ? -11.554 7.952 9.968 1.00 79.75 93 ASN A O 1
ATOM 696 N N . GLU A 1 94 ? -10.272 6.104 9.887 1.00 83.75 94 GLU A N 1
ATOM 697 C CA . GLU A 1 94 ? -8.976 6.688 10.160 1.00 83.75 94 GLU A CA 1
ATOM 698 C C . GLU A 1 94 ? -8.494 7.513 8.962 1.00 83.75 94 GLU A C 1
ATOM 700 O O . GLU A 1 94 ? -8.575 7.058 7.821 1.00 83.75 94 GLU A O 1
ATOM 705 N N . ASP A 1 95 ? -7.956 8.706 9.228 1.00 85.25 95 ASP A N 1
ATOM 706 C CA . ASP A 1 95 ? -7.389 9.585 8.195 1.00 85.25 95 ASP A CA 1
ATOM 707 C C . ASP A 1 95 ? -6.054 9.057 7.655 1.00 85.25 95 ASP A C 1
ATOM 709 O O . ASP A 1 95 ? -5.686 9.338 6.519 1.00 85.25 95 ASP A O 1
ATOM 713 N N . TYR A 1 96 ? -5.343 8.259 8.454 1.00 85.69 96 TYR A N 1
ATOM 714 C CA . TYR A 1 96 ? -4.082 7.626 8.087 1.00 85.69 96 TYR A CA 1
ATOM 715 C C . TYR A 1 96 ? -4.140 6.136 8.371 1.00 85.69 96 TYR A C 1
ATOM 717 O O . TYR A 1 96 ? -4.596 5.708 9.433 1.00 85.69 96 TYR A O 1
ATOM 725 N N . LEU A 1 97 ? -3.626 5.352 7.431 1.00 86.81 97 LEU A N 1
ATOM 726 C CA . LEU A 1 97 ? -3.511 3.909 7.571 1.00 86.81 97 LEU A CA 1
ATOM 727 C C . LEU A 1 97 ? -2.045 3.525 7.589 1.00 86.81 97 LEU A C 1
ATOM 729 O O . LEU A 1 97 ? -1.277 3.914 6.709 1.00 86.81 97 LEU A O 1
ATOM 733 N N . PHE A 1 98 ? -1.697 2.720 8.585 1.00 88.75 98 PHE A N 1
ATOM 734 C CA . PHE A 1 98 ? -0.400 2.077 8.690 1.00 88.75 98 PHE A CA 1
ATOM 735 C 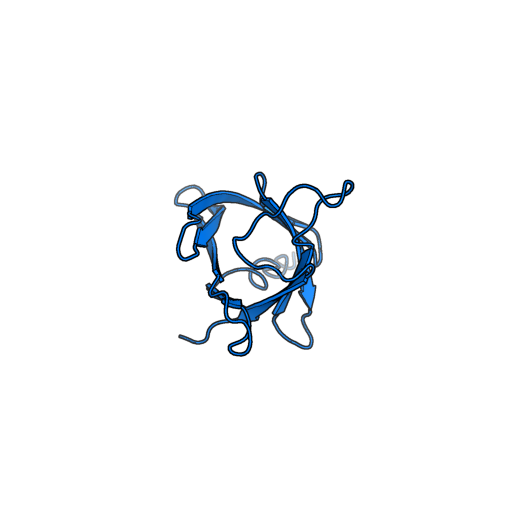C . PHE A 1 98 ? -0.590 0.590 8.462 1.00 88.75 98 PHE A C 1
ATOM 737 O O . PHE A 1 98 ? -1.294 -0.088 9.217 1.00 88.75 98 PHE A O 1
ATOM 744 N N . PHE A 1 99 ? 0.037 0.100 7.405 1.00 89.44 99 PHE A N 1
ATOM 745 C CA . PHE A 1 99 ? 0.054 -1.304 7.074 1.00 89.44 99 PHE A CA 1
ATOM 746 C C . PHE A 1 99 ? 1.354 -1.914 7.566 1.00 89.44 99 PHE A C 1
ATOM 748 O O . PHE A 1 99 ? 2.435 -1.436 7.237 1.00 89.44 99 PHE A O 1
ATOM 755 N N . LEU A 1 100 ? 1.249 -2.988 8.331 1.00 89.19 100 LEU A N 1
ATOM 756 C CA . LEU A 1 100 ? 2.387 -3.761 8.799 1.00 89.19 100 LEU A CA 1
ATOM 757 C C . LEU A 1 100 ? 2.591 -4.947 7.869 1.00 89.19 100 LEU A C 1
ATOM 759 O O . LEU A 1 100 ? 1.616 -5.548 7.406 1.00 89.19 100 LEU A O 1
ATOM 763 N N . ARG A 1 101 ? 3.851 -5.289 7.597 1.00 87.12 101 ARG A N 1
ATOM 764 C CA . ARG A 1 101 ? 4.168 -6.453 6.774 1.00 87.12 101 ARG A CA 1
ATOM 765 C C . ARG A 1 101 ? 3.669 -7.714 7.479 1.00 87.12 101 ARG A C 1
ATOM 767 O O . ARG A 1 101 ? 4.080 -8.015 8.598 1.00 87.12 101 ARG A O 1
ATOM 774 N N . GLY A 1 102 ? 2.760 -8.433 6.833 1.00 74.19 102 GLY A N 1
ATOM 775 C CA . GLY A 1 102 ? 2.270 -9.719 7.306 1.00 74.19 102 GLY A CA 1
ATOM 776 C C . GLY A 1 102 ? 3.376 -10.764 7.201 1.00 74.19 102 GLY A C 1
ATOM 777 O O . GLY A 1 102 ? 3.989 -10.917 6.143 1.00 74.19 102 GLY A O 1
ATOM 778 N N . GLY A 1 103 ? 3.638 -11.473 8.298 1.00 57.44 103 GLY A N 1
ATOM 779 C CA . GLY A 1 103 ? 4.455 -12.684 8.270 1.00 57.44 103 GLY A CA 1
ATOM 780 C C . GLY A 1 103 ? 3.667 -13.833 7.641 1.00 57.44 103 GLY A C 1
ATOM 781 O O . GLY A 1 103 ? 2.474 -13.970 7.912 1.00 57.44 103 GLY A O 1
ATOM 782 N N . ASN A 1 104 ? 4.326 -14.627 6.793 1.00 41.94 104 ASN A N 1
ATOM 783 C CA . ASN A 1 104 ? 3.850 -15.975 6.465 1.00 41.94 104 ASN A CA 1
ATOM 784 C C . ASN A 1 104 ? 4.014 -16.901 7.672 1.00 41.94 104 ASN A C 1
ATOM 786 O O . ASN A 1 104 ? 5.028 -16.734 8.389 1.00 41.94 104 ASN A O 1
#

Foldseek 3Di:
DDDPDCPDPLQAAKWWFPPPFPWTKMKHWDQDPVRFIKMWIDTPPDTDIDGWDDDPQWIAHPVQGIWGADPVQSKTKDAQADPVSPHGSGPGPDRMTIIHGDDD

pLDDT: mean 80.64, std 13.89, range [41.94, 93.38]

Radius of gyration: 14.07 Å; chains: 1; bounding box: 47×34×34 Å

Sequence (104 aa):
IAEPAPYVEPFLGRWQTAASSTCQVALEVYRDEAGNLAFDLKGQSLVRSGAANVSGTELALADVGAMQYDDATPSLGMSNIDENNSRRFSECNEDYLFFLRGGN

Secondary structure (DSSP, 8-state):
-PPPP----SS-EEEEE-TTSS---EEEEEE-TTS-EEEEEE-SS-EEEEEEEEETTEEEETTTEEEEEETTTTEEEEESS-TTS---SSS---SEEEEEEPP-